Protein AF-A0A3D3EZY1-F1 (afdb_monomer)

Sequence (61 aa):
GCGETPYIKLLTQLHGDRMIVANATGCSSIYGGTFPTIPYCKNKDGHGPAWANSLFEDNAE

pLDDT: mean 97.98, std 0.9, range [94.12, 98.75]

Solvent-accessible surface area (backbone atoms only — not comparable to full-atom values): 3808 Å² total; per-residue (Å²): 133,72,85,62,59,63,56,56,52,51,50,43,73,77,45,16,68,79,33,74,42,70,36,39,58,49,74,66,32,54,70,51,56,40,88,94,52,62,74,75,62,60,53,96,89,68,35,31,56,48,75,48,63,86,43,62,90,60,45,85,121

Secondary structure (DSSP, 8-state):
--SSHHHHHHHHHHHGGG-EEE--SSHHHHHHHBTTB------TTS---EEE---SS-S--

Mean predicted aligned error: 1.89 Å

Nearest PDB structures (foldseek):
  6cin-assembly2_D  TM=1.008E+00  e=8.187E-07  Moorella thermoacetica ATCC 39073
  6cio-assembly3_E  TM=1.008E+00  e=8.187E-07  Moorella thermoacetica ATCC 39073
  6cip-assembly2_C  TM=1.009E+00  e=9.389E-07  Moorella thermoacetica ATCC 39073
  6cin-assembly3_E  TM=1.006E+00  e=9.389E-07  Moorella thermoacetica ATCC 39073
  6ciq-assembly2_C  TM=1.007E+00  e=1.235E-06  Moorella thermoacetica ATCC 39073

Structure (mmCIF, N/CA/C/O backbone):
data_AF-A0A3D3EZY1-F1
#
_entry.id   AF-A0A3D3EZY1-F1
#
loop_
_atom_site.group_PDB
_atom_site.id
_atom_site.type_symbol
_atom_site.label_atom_id
_atom_site.label_alt_id
_atom_site.label_comp_id
_atom_site.label_asym_id
_atom_site.label_entity_id
_atom_site.label_seq_id
_atom_site.pdbx_PDB_ins_code
_atom_site.Cartn_x
_atom_site.Cartn_y
_atom_site.Cartn_z
_atom_site.occupancy
_atom_site.B_iso_or_equiv
_atom_site.auth_seq_id
_atom_site.auth_comp_id
_atom_site.auth_asym_id
_atom_site.auth_atom_id
_atom_site.pdbx_PDB_model_num
ATOM 1 N N . GLY A 1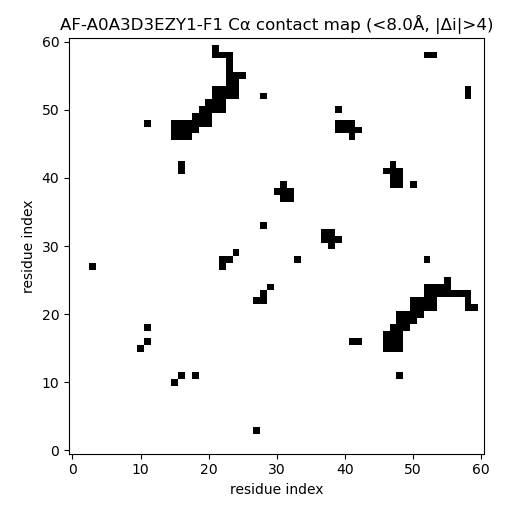 1 ? 7.390 15.012 1.478 1.00 96.38 1 GLY A N 1
ATOM 2 C CA . GLY A 1 1 ? 6.178 14.839 0.660 1.00 96.38 1 GLY A CA 1
ATOM 3 C C . GLY A 1 1 ? 6.438 13.806 -0.407 1.00 96.38 1 GLY A C 1
ATOM 4 O O . GLY A 1 1 ? 6.722 14.184 -1.531 1.00 96.38 1 GLY A O 1
ATOM 5 N N . CYS A 1 2 ? 6.412 12.523 -0.034 1.00 96.75 2 CYS A N 1
ATOM 6 C CA . CYS A 1 2 ? 6.476 11.428 -1.003 1.00 96.75 2 CYS A CA 1
ATOM 7 C C . CYS A 1 2 ? 5.225 11.472 -1.896 1.00 96.75 2 CYS A C 1
ATOM 9 O O . CYS A 1 2 ? 4.136 11.750 -1.393 1.00 96.75 2 CYS A O 1
ATOM 11 N N . GLY A 1 3 ? 5.386 11.215 -3.195 1.00 98.50 3 GLY A N 1
ATOM 12 C CA . GLY A 1 3 ? 4.282 11.221 -4.158 1.00 98.50 3 GLY A CA 1
ATOM 13 C C . GLY A 1 3 ? 3.425 9.952 -4.148 1.00 98.50 3 GLY A C 1
ATOM 14 O O . GLY A 1 3 ? 2.317 9.984 -4.663 1.00 98.50 3 GLY A O 1
ATOM 15 N N . GLU A 1 4 ? 3.903 8.852 -3.560 1.00 98.75 4 GLU A N 1
ATOM 16 C CA . GLU A 1 4 ? 3.218 7.550 -3.597 1.00 98.75 4 GLU A CA 1
ATOM 17 C C . GLU A 1 4 ? 2.166 7.403 -2.485 1.00 98.75 4 GLU A C 1
ATOM 19 O O . GLU A 1 4 ? 1.030 6.989 -2.723 1.00 98.75 4 GLU A O 1
ATOM 24 N N . THR A 1 5 ? 2.518 7.784 -1.253 1.00 98.50 5 THR A N 1
ATOM 25 C CA . THR A 1 5 ? 1.712 7.495 -0.055 1.00 98.50 5 THR A CA 1
ATOM 26 C C . THR A 1 5 ? 0.318 8.137 -0.016 1.00 98.50 5 THR A C 1
ATOM 28 O O . THR A 1 5 ? -0.577 7.508 0.556 1.00 98.50 5 THR A O 1
ATOM 31 N N . PRO A 1 6 ? 0.048 9.320 -0.617 1.00 98.75 6 PRO A N 1
ATOM 32 C CA . PRO A 1 6 ? -1.313 9.853 -0.671 1.00 98.75 6 PRO A CA 1
ATOM 33 C C . PRO A 1 6 ? -2.289 8.945 -1.430 1.00 98.75 6 PRO A C 1
ATOM 35 O O . PRO A 1 6 ? -3.447 8.839 -1.026 1.00 98.75 6 PRO A O 1
ATOM 38 N N . TYR A 1 7 ? -1.826 8.250 -2.476 1.00 98.69 7 TYR A N 1
ATOM 39 C CA . TYR A 1 7 ? -2.659 7.325 -3.249 1.00 98.69 7 TYR A CA 1
ATOM 40 C C . TYR A 1 7 ? -3.006 6.077 -2.439 1.00 98.69 7 TYR A C 1
ATOM 42 O O . TYR A 1 7 ? -4.177 5.716 -2.334 1.00 98.69 7 TYR A O 1
ATOM 50 N N . ILE A 1 8 ? -2.010 5.466 -1.791 1.00 98.50 8 ILE A N 1
ATOM 51 C CA . ILE A 1 8 ? -2.221 4.290 -0.932 1.00 98.50 8 ILE A CA 1
ATOM 52 C C . ILE A 1 8 ? -3.150 4.646 0.234 1.00 98.50 8 ILE A C 1
ATOM 54 O O . ILE A 1 8 ? -4.081 3.902 0.531 1.00 98.50 8 ILE A O 1
ATOM 58 N N . LYS A 1 9 ? -2.971 5.820 0.852 1.00 98.56 9 LYS A N 1
ATOM 59 C CA . LYS A 1 9 ? -3.861 6.305 1.915 1.00 98.56 9 LYS A CA 1
ATOM 60 C C . LYS A 1 9 ? -5.311 6.444 1.442 1.00 98.56 9 LYS A C 1
ATOM 62 O O . LYS A 1 9 ? -6.220 6.059 2.169 1.00 98.56 9 LYS A O 1
ATOM 67 N N . LEU A 1 10 ? -5.547 7.003 0.256 1.00 98.69 10 LEU A N 1
ATOM 68 C CA . LEU A 1 10 ? -6.907 7.145 -0.266 1.00 98.69 10 LEU A CA 1
ATOM 69 C C . LEU A 1 10 ? -7.546 5.773 -0.535 1.00 98.69 10 LEU A C 1
ATOM 71 O O . LEU A 1 10 ? -8.702 5.550 -0.179 1.00 98.69 10 LEU A O 1
ATOM 75 N N . LEU A 1 11 ? -6.782 4.832 -1.096 1.00 98.44 11 LEU A N 1
ATOM 76 C CA . LEU A 1 11 ? -7.241 3.460 -1.327 1.00 98.44 11 LEU A CA 1
ATOM 77 C C . LEU A 1 11 ? -7.647 2.762 -0.019 1.00 98.44 11 LEU A C 1
ATOM 79 O O . LEU A 1 11 ? -8.707 2.134 0.038 1.00 98.44 11 LEU A O 1
ATOM 83 N N . THR A 1 12 ? -6.865 2.913 1.054 1.00 98.50 12 THR A N 1
ATOM 84 C CA . THR A 1 12 ? -7.209 2.324 2.359 1.00 98.50 12 THR A CA 1
ATOM 85 C C . THR A 1 12 ? -8.400 3.014 3.025 1.00 98.50 12 THR A C 1
ATOM 87 O O . THR A 1 12 ? -9.164 2.352 3.721 1.00 98.50 12 THR A O 1
ATOM 90 N N . GLN A 1 13 ? -8.634 4.304 2.773 1.00 98.56 13 GLN A N 1
ATOM 91 C CA . GLN A 1 13 ? -9.832 5.001 3.257 1.00 98.56 13 GLN A CA 1
ATOM 92 C C . GLN A 1 13 ? -11.122 4.515 2.583 1.00 98.56 13 GLN A C 1
ATOM 94 O O . GLN A 1 13 ? -12.166 4.491 3.228 1.00 98.56 13 GLN A O 1
ATOM 99 N N . LEU A 1 14 ? -11.062 4.123 1.307 1.00 98.50 14 LEU A N 1
ATOM 100 C CA . LEU A 1 14 ? -12.228 3.638 0.562 1.00 98.50 14 LEU A CA 1
ATOM 101 C C . LEU A 1 14 ? -12.482 2.139 0.770 1.00 98.5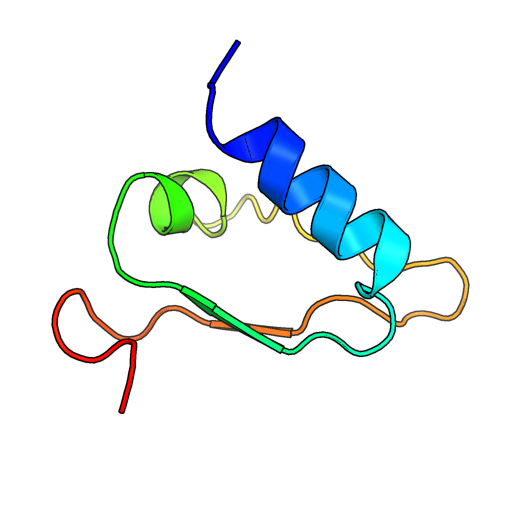0 14 LEU A C 1
ATOM 103 O O . LEU A 1 14 ? -13.636 1.708 0.827 1.00 98.50 14 LEU A O 1
ATOM 107 N N . HIS A 1 15 ? -11.420 1.332 0.851 1.00 98.31 15 HIS A N 1
ATOM 108 C CA . HIS A 1 15 ? -11.524 -0.132 0.782 1.00 98.31 15 HIS A CA 1
ATOM 109 C C . HIS A 1 15 ? -10.673 -0.887 1.813 1.00 98.31 15 HIS A C 1
ATOM 111 O O . HIS A 1 15 ? -10.678 -2.116 1.812 1.00 98.31 15 HIS A O 1
ATOM 117 N N . GLY A 1 16 ? -9.972 -0.192 2.712 1.00 98.31 16 GLY A N 1
ATOM 118 C CA . GLY A 1 16 ? -9.021 -0.803 3.647 1.00 98.31 16 GLY A CA 1
ATOM 119 C C . GLY A 1 16 ? -9.626 -1.803 4.633 1.00 98.31 16 GLY A C 1
ATOM 120 O O . GLY A 1 16 ? -8.905 -2.673 5.101 1.00 98.31 16 GLY A O 1
ATOM 121 N N . ASP A 1 17 ? -10.933 -1.736 4.901 1.00 98.25 17 ASP A N 1
ATOM 122 C CA . ASP A 1 17 ? -11.651 -2.682 5.775 1.00 98.25 17 ASP A CA 1
ATOM 123 C C . ASP A 1 17 ? -11.596 -4.139 5.270 1.00 98.25 17 ASP A C 1
ATOM 125 O O . ASP A 1 17 ? -11.655 -5.074 6.058 1.00 98.25 17 ASP A O 1
ATOM 129 N N . ARG A 1 18 ? -11.432 -4.343 3.957 1.00 98.19 18 ARG A N 1
ATOM 130 C CA . ARG A 1 18 ? -11.459 -5.671 3.313 1.00 98.19 18 ARG A CA 1
ATOM 131 C C . ARG A 1 18 ? -10.385 -5.854 2.237 1.00 98.19 18 ARG A C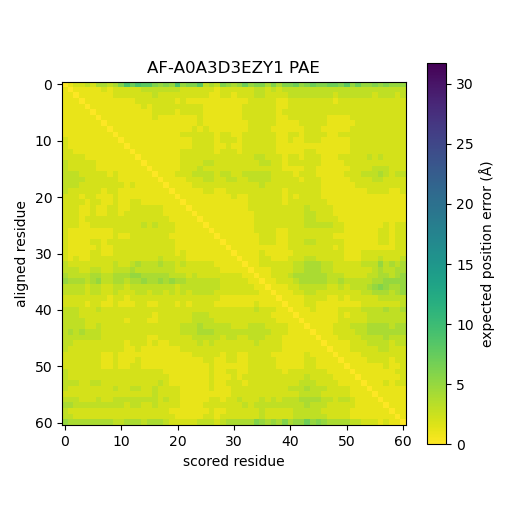 1
ATOM 133 O O . ARG A 1 18 ? -10.560 -6.633 1.304 1.00 98.19 18 ARG A O 1
ATOM 140 N N . MET A 1 19 ? -9.307 -5.082 2.325 1.00 98.19 19 MET A N 1
ATOM 141 C CA . MET A 1 19 ? -8.226 -5.074 1.340 1.00 98.19 19 MET A CA 1
ATOM 142 C C . MET A 1 19 ? -7.159 -6.120 1.674 1.00 98.19 19 MET A C 1
ATOM 144 O O . MET A 1 19 ? -6.763 -6.269 2.828 1.00 98.19 19 MET A O 1
ATOM 148 N N . ILE A 1 20 ? -6.637 -6.779 0.642 1.00 98.56 20 ILE A N 1
ATOM 149 C CA . ILE A 1 20 ? -5.401 -7.561 0.706 1.00 98.56 20 ILE A CA 1
ATOM 150 C C . ILE A 1 20 ? -4.415 -6.917 -0.268 1.00 98.56 20 ILE A C 1
ATOM 152 O O . ILE A 1 20 ? -4.793 -6.570 -1.386 1.00 98.56 20 ILE A O 1
ATOM 156 N N . VAL A 1 21 ? -3.176 -6.718 0.171 1.00 98.50 21 VAL A N 1
ATOM 157 C CA . VAL A 1 21 ? -2.118 -6.052 -0.589 1.00 98.50 21 VAL A CA 1
ATOM 158 C C . VAL A 1 21 ? -0.957 -7.021 -0.790 1.00 98.50 21 VAL A C 1
ATOM 160 O O . VAL A 1 21 ? -0.268 -7.366 0.169 1.00 98.50 21 VAL A O 1
ATOM 163 N N . ALA A 1 22 ? -0.724 -7.402 -2.046 1.00 98.62 22 ALA A N 1
ATOM 164 C CA . ALA A 1 22 ? 0.555 -7.927 -2.508 1.00 98.62 22 ALA A CA 1
ATOM 165 C C . ALA A 1 22 ? 1.405 -6.740 -2.985 1.00 98.62 22 ALA A C 1
ATOM 167 O O . ALA A 1 22 ? 1.026 -6.027 -3.922 1.00 98.62 22 ALA A O 1
ATOM 168 N N . ASN A 1 23 ? 2.503 -6.464 -2.285 1.00 98.50 23 ASN A N 1
ATOM 169 C CA . ASN A 1 23 ? 3.354 -5.311 -2.543 1.00 98.50 23 ASN A CA 1
ATOM 170 C C . ASN A 1 23 ? 4.720 -5.739 -3.081 1.00 98.50 23 ASN A C 1
ATOM 172 O O . ASN A 1 23 ? 5.499 -6.353 -2.356 1.00 98.50 23 ASN A O 1
ATOM 176 N N . ALA A 1 24 ? 5.052 -5.330 -4.306 1.00 98.69 24 ALA A N 1
ATOM 177 C CA . ALA A 1 24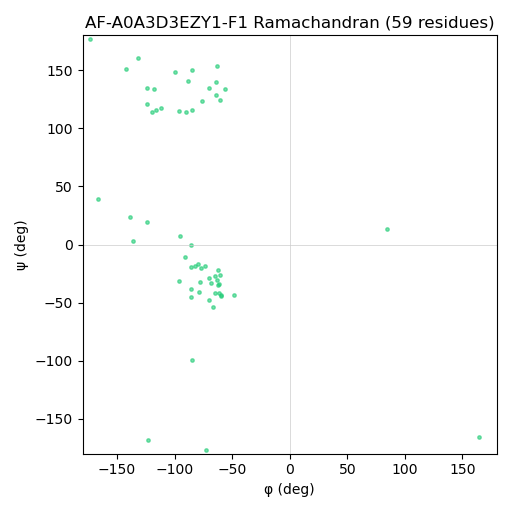 ? 6.350 -5.625 -4.906 1.00 98.69 24 ALA A CA 1
ATOM 178 C C . ALA A 1 24 ? 7.484 -4.973 -4.110 1.00 98.69 24 ALA A C 1
ATOM 180 O O . ALA A 1 24 ? 7.290 -3.938 -3.459 1.00 98.69 24 ALA A O 1
ATOM 181 N N . THR A 1 25 ? 8.681 -5.545 -4.183 1.00 98.62 25 THR A N 1
ATOM 182 C CA . THR A 1 25 ? 9.857 -4.926 -3.567 1.00 98.62 25 THR A CA 1
ATOM 183 C C . THR A 1 25 ? 10.173 -3.581 -4.226 1.00 98.62 25 THR A C 1
ATOM 185 O O . THR A 1 25 ? 10.282 -3.469 -5.442 1.00 98.62 25 THR A O 1
ATOM 188 N N . GLY A 1 26 ? 10.328 -2.533 -3.421 1.00 98.44 26 GLY A N 1
ATOM 189 C CA . GLY A 1 26 ? 10.596 -1.177 -3.896 1.00 98.44 26 GLY A CA 1
ATOM 190 C C . GLY A 1 26 ? 10.342 -0.150 -2.800 1.00 98.44 26 GLY A C 1
ATOM 191 O O . GLY A 1 26 ? 10.184 -0.513 -1.636 1.00 98.44 26 GLY A O 1
ATOM 192 N N . CYS A 1 27 ? 10.256 1.138 -3.152 1.00 98.31 27 CYS A N 1
ATOM 193 C CA . CYS A 1 27 ? 9.928 2.192 -2.183 1.00 98.31 27 CYS A CA 1
ATOM 194 C C . CYS A 1 27 ? 8.699 1.825 -1.339 1.00 98.31 27 CYS A C 1
ATOM 196 O O . CYS A 1 27 ? 8.742 1.953 -0.115 1.00 98.31 27 CYS A O 1
ATOM 198 N N . SER A 1 28 ? 7.658 1.290 -1.984 1.00 98.31 28 SER A N 1
ATOM 199 C CA . SER A 1 28 ? 6.415 0.880 -1.336 1.00 98.31 28 SER A CA 1
ATOM 200 C C . SER A 1 28 ? 6.569 -0.226 -0.302 1.00 98.31 28 SER A C 1
ATOM 202 O O . SER A 1 28 ? 5.900 -0.157 0.728 1.00 98.31 28 SER A O 1
ATOM 204 N N . SER A 1 29 ? 7.474 -1.190 -0.491 1.00 97.94 29 SER A N 1
ATOM 205 C CA . SER A 1 29 ? 7.748 -2.191 0.547 1.00 97.94 29 SER A CA 1
ATOM 206 C C . SER A 1 29 ? 8.643 -1.647 1.659 1.00 97.94 29 SER A C 1
ATOM 208 O O . SER A 1 29 ? 8.435 -1.982 2.823 1.00 97.94 29 SER A O 1
ATOM 210 N N . ILE A 1 30 ? 9.562 -0.726 1.346 1.00 98.25 30 ILE A N 1
ATOM 211 C CA . ILE A 1 30 ? 10.435 -0.099 2.347 1.00 98.25 30 ILE A CA 1
ATOM 212 C C . ILE A 1 30 ? 9.635 0.776 3.311 1.00 98.25 30 ILE A C 1
ATOM 214 O O . ILE A 1 30 ? 9.712 0.575 4.524 1.00 98.25 30 ILE A O 1
ATOM 218 N N . TYR A 1 31 ? 8.831 1.721 2.814 1.00 97.69 31 TYR A N 1
ATOM 219 C CA . TYR A 1 31 ? 7.992 2.516 3.716 1.00 97.69 31 TYR A CA 1
ATOM 220 C C . TYR A 1 31 ? 6.763 1.746 4.209 1.00 97.69 31 TYR A C 1
ATOM 222 O O . TYR A 1 31 ? 6.197 2.140 5.223 1.00 97.69 31 TYR A O 1
ATOM 230 N N . GLY A 1 32 ? 6.341 0.686 3.511 1.00 97.44 32 GLY A N 1
ATOM 231 C CA . GLY A 1 32 ? 5.160 -0.116 3.839 1.00 97.44 32 GLY A CA 1
ATOM 232 C C . GLY A 1 32 ? 5.391 -1.235 4.856 1.00 97.44 32 GLY A C 1
ATOM 233 O O . GLY A 1 32 ? 4.416 -1.684 5.455 1.00 97.44 32 GLY A O 1
ATOM 234 N N . GLY A 1 33 ? 6.636 -1.670 5.082 1.00 96.38 33 GLY A N 1
ATOM 235 C CA . GLY A 1 33 ? 6.904 -2.863 5.890 1.00 96.38 33 GLY A CA 1
ATOM 236 C C . GLY A 1 33 ? 8.353 -3.077 6.347 1.00 96.38 33 GLY A C 1
ATOM 237 O O . GLY A 1 33 ? 8.808 -4.217 6.370 1.00 96.38 33 GLY A O 1
ATOM 238 N N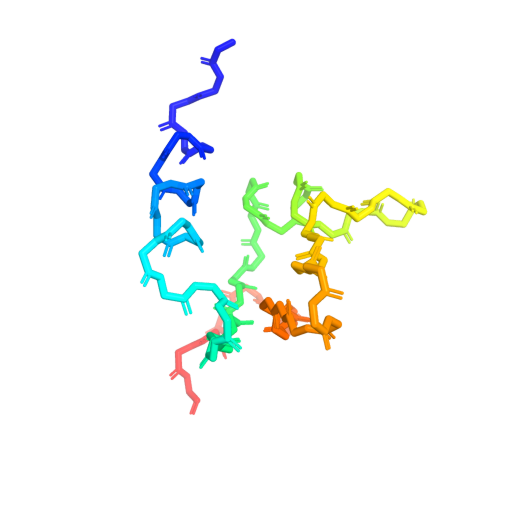 . THR A 1 34 ? 9.089 -2.031 6.743 1.00 97.06 34 THR A N 1
ATOM 239 C CA . THR A 1 34 ? 10.431 -2.196 7.347 1.00 97.06 34 THR A CA 1
ATOM 240 C C . THR A 1 34 ? 10.331 -2.455 8.849 1.00 97.06 34 THR A C 1
ATOM 242 O O . THR A 1 34 ? 9.923 -1.575 9.606 1.00 97.06 34 THR A O 1
ATOM 245 N N . PHE A 1 35 ? 10.757 -3.635 9.315 1.00 95.81 35 PHE A N 1
ATOM 246 C CA . PHE A 1 35 ? 10.762 -3.956 10.747 1.00 95.81 35 PHE A CA 1
ATOM 247 C C . PHE A 1 35 ? 11.570 -2.920 11.558 1.00 95.81 35 PHE A C 1
ATOM 249 O O . PHE A 1 35 ? 12.696 -2.598 11.173 1.00 95.81 35 PHE A O 1
ATOM 256 N N . PRO A 1 36 ? 11.053 -2.416 12.696 1.00 96.38 36 PRO A N 1
ATOM 257 C CA . PRO A 1 36 ? 9.806 -2.796 13.375 1.00 96.38 36 PRO A CA 1
ATOM 258 C C . PRO A 1 36 ? 8.587 -1.917 13.026 1.00 96.38 36 PRO A C 1
ATOM 260 O O . PRO A 1 36 ? 7.552 -2.014 13.684 1.00 96.38 36 PRO A O 1
ATOM 263 N N . THR A 1 37 ? 8.691 -1.011 12.054 1.00 95.88 37 THR A N 1
ATOM 264 C CA . THR A 1 37 ? 7.673 0.007 11.766 1.00 95.88 37 THR A CA 1
ATOM 265 C C . THR A 1 37 ? 6.732 -0.418 10.642 1.00 95.88 37 THR A C 1
ATOM 267 O O . THR A 1 37 ? 7.125 -0.502 9.483 1.00 95.88 37 THR A O 1
ATOM 270 N N . ILE A 1 38 ? 5.454 -0.605 10.984 1.00 95.94 38 ILE A N 1
ATOM 271 C CA . ILE A 1 38 ? 4.388 -0.949 10.036 1.00 95.94 38 ILE A CA 1
ATOM 272 C C . ILE A 1 38 ? 3.360 0.198 10.001 1.00 95.94 38 ILE A C 1
ATOM 274 O O . ILE A 1 38 ? 2.735 0.468 11.029 1.00 95.94 38 ILE A O 1
ATOM 278 N N . PRO A 1 39 ? 3.176 0.904 8.866 1.00 97.62 39 PRO A N 1
ATOM 279 C CA . PRO A 1 39 ? 2.273 2.056 8.772 1.00 97.62 39 PRO A CA 1
ATOM 280 C C . PRO A 1 39 ? 0.801 1.678 8.547 1.00 97.62 39 PRO A C 1
ATOM 282 O O . PRO A 1 39 ? -0.078 2.515 8.753 1.00 97.62 39 PRO A O 1
ATOM 285 N N . TYR A 1 40 ? 0.518 0.451 8.095 1.00 97.81 40 TYR A N 1
ATOM 286 C CA . TYR A 1 40 ? -0.851 -0.035 7.936 1.00 97.81 40 TYR A CA 1
ATOM 287 C C . TYR A 1 40 ? -1.489 -0.249 9.310 1.00 97.81 40 TYR A C 1
ATOM 289 O O . TYR A 1 40 ? -0.878 -0.824 10.210 1.00 97.81 40 TYR A O 1
ATOM 297 N N . CYS A 1 41 ? -2.728 0.210 9.477 1.00 97.19 41 CYS A N 1
ATOM 298 C CA . CYS A 1 41 ? -3.445 0.118 10.741 1.00 97.19 41 CYS A CA 1
ATOM 299 C C . CYS A 1 41 ? -4.856 -0.439 10.556 1.00 97.19 41 CYS A C 1
ATOM 301 O O . CYS A 1 41 ? -5.425 -0.425 9.463 1.00 97.19 41 CYS A O 1
ATOM 303 N N . LYS A 1 42 ? -5.408 -0.935 11.664 1.00 98.38 42 LYS A N 1
ATOM 304 C CA . LYS A 1 42 ? -6.792 -1.392 11.744 1.00 98.38 42 LYS A CA 1
ATOM 305 C C . LYS A 1 42 ? -7.728 -0.217 12.024 1.00 98.38 42 LYS A C 1
ATOM 307 O O . LYS A 1 42 ? -7.352 0.740 12.704 1.00 98.38 42 LYS A O 1
ATOM 312 N N . ASN A 1 43 ? -8.958 -0.313 11.537 1.00 97.94 43 ASN A N 1
ATOM 313 C CA . ASN A 1 43 ? -10.072 0.522 11.954 1.00 97.94 43 ASN A CA 1
ATOM 314 C C . ASN A 1 43 ? -10.547 0.135 13.372 1.00 97.94 43 ASN A C 1
ATOM 316 O O . ASN A 1 43 ? -9.958 -0.715 14.045 1.00 97.94 43 ASN A O 1
ATOM 320 N N . LYS A 1 44 ? -11.616 0.787 13.839 1.00 98.06 44 LYS A N 1
ATOM 321 C CA . LYS A 1 44 ? -12.161 0.594 15.193 1.00 98.06 44 LYS A CA 1
ATOM 322 C C . LYS A 1 44 ? -12.725 -0.810 15.426 1.00 98.06 44 LYS A C 1
ATOM 324 O O . LYS A 1 44 ? -12.692 -1.276 16.559 1.00 98.06 44 LYS A O 1
ATOM 329 N N . ASP A 1 45 ? -13.181 -1.468 14.366 1.00 98.00 45 ASP A N 1
ATOM 330 C CA . ASP A 1 45 ? -13.740 -2.821 14.406 1.00 98.00 45 ASP A CA 1
ATOM 331 C C . ASP A 1 45 ? -12.644 -3.897 14.312 1.00 98.00 45 ASP A C 1
ATOM 333 O O . ASP A 1 45 ? -12.911 -5.092 14.390 1.00 98.00 45 ASP A O 1
ATOM 337 N N . GLY A 1 46 ? -11.377 -3.480 14.198 1.00 98.19 46 GLY A N 1
ATOM 338 C CA . GLY A 1 46 ? -10.233 -4.380 14.145 1.00 98.19 46 GLY A CA 1
ATOM 339 C C . GLY A 1 46 ? -9.929 -4.919 12.747 1.00 98.19 46 GLY A C 1
ATOM 340 O O . GLY A 1 46 ? -9.115 -5.834 12.627 1.00 98.19 46 GLY A O 1
ATOM 341 N N . HIS A 1 47 ? -10.513 -4.350 11.696 1.00 98.44 47 HIS A N 1
ATOM 342 C CA . HIS A 1 47 ? -10.226 -4.721 10.313 1.00 98.44 47 HIS A CA 1
ATOM 343 C C . HIS A 1 47 ? -9.251 -3.741 9.665 1.00 98.44 47 HIS A C 1
ATOM 345 O O . HIS A 1 47 ? -9.236 -2.553 9.979 1.00 98.44 47 HIS A O 1
ATOM 351 N N . GLY A 1 48 ? -8.429 -4.215 8.743 1.00 98.38 48 GLY A N 1
ATOM 352 C CA . GLY A 1 48 ? -7.497 -3.377 8.003 1.00 98.38 48 GLY A CA 1
ATOM 353 C C . GLY A 1 48 ? -6.800 -4.171 6.906 1.00 98.38 48 GLY A C 1
ATOM 354 O O . GLY A 1 48 ? -7.008 -5.383 6.812 1.00 98.38 48 GLY A O 1
ATOM 355 N N . PRO A 1 49 ? -5.957 -3.514 6.096 1.00 98.56 49 PRO A N 1
ATOM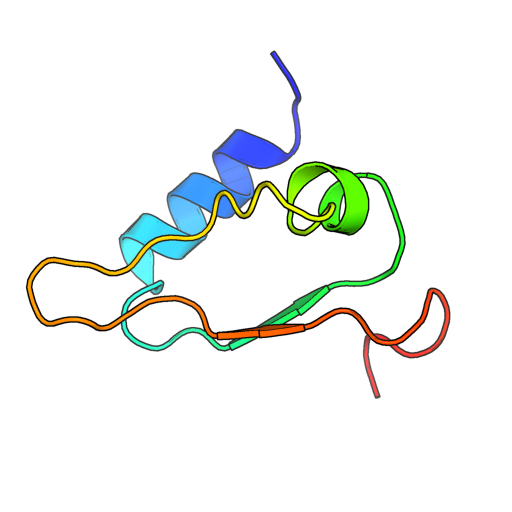 356 C CA . PRO A 1 49 ? -5.273 -4.182 5.003 1.00 98.56 49 PRO A CA 1
ATOM 357 C C . PRO A 1 49 ? -4.379 -5.316 5.514 1.00 98.56 49 PRO A C 1
ATOM 359 O O . PRO A 1 49 ? -3.485 -5.082 6.330 1.00 98.56 49 PRO A O 1
ATOM 362 N N . ALA A 1 50 ? -4.589 -6.530 5.009 1.00 98.44 50 ALA A N 1
ATOM 363 C CA . ALA A 1 50 ? -3.588 -7.585 5.116 1.00 98.44 50 ALA A CA 1
ATOM 364 C C . ALA A 1 50 ? -2.495 -7.296 4.083 1.00 98.44 50 ALA A C 1
ATOM 366 O O . ALA A 1 50 ? -2.798 -7.141 2.902 1.00 98.44 50 ALA A O 1
ATOM 367 N N . TRP A 1 51 ? -1.242 -7.183 4.517 1.00 98.50 51 TRP A N 1
ATOM 368 C CA . TRP A 1 51 ? -0.136 -6.756 3.662 1.00 98.50 51 TRP A CA 1
ATOM 369 C C . TRP A 1 51 ? 0.974 -7.801 3.657 1.00 98.50 51 TRP A C 1
ATOM 371 O O . TRP A 1 51 ? 1.362 -8.294 4.718 1.00 98.50 51 TRP A O 1
ATOM 381 N N . ALA A 1 52 ? 1.494 -8.108 2.472 1.00 98.31 52 ALA A N 1
ATOM 382 C CA . ALA A 1 52 ? 2.663 -8.952 2.294 1.00 98.31 52 ALA A CA 1
ATOM 383 C C . ALA A 1 52 ? 3.534 -8.437 1.143 1.00 98.31 52 ALA A C 1
ATOM 385 O O . ALA A 1 52 ? 3.048 -7.849 0.17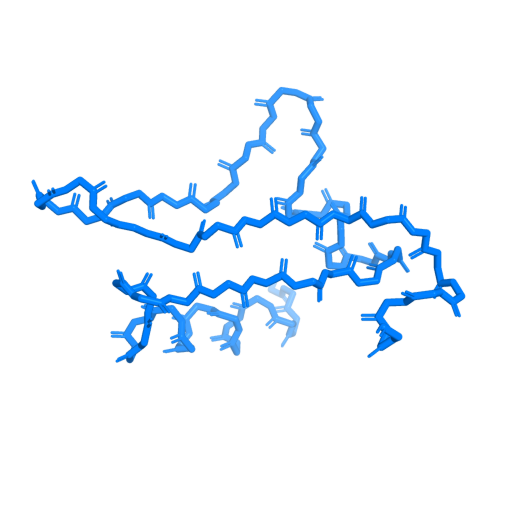7 1.00 98.31 52 ALA A O 1
ATOM 386 N N . ASN A 1 53 ? 4.829 -8.704 1.251 1.00 98.31 53 ASN A N 1
ATOM 387 C CA . ASN A 1 53 ? 5.808 -8.525 0.191 1.00 98.31 53 ASN A CA 1
ATOM 388 C C . ASN A 1 53 ? 6.495 -9.877 -0.003 1.00 98.31 53 ASN A C 1
ATOM 390 O O . ASN A 1 53 ? 7.028 -10.422 0.963 1.00 98.31 53 ASN A O 1
ATOM 394 N N . SER A 1 54 ? 6.404 -10.424 -1.217 1.00 98.12 54 SER A N 1
ATOM 395 C CA . SER A 1 54 ? 7.156 -11.615 -1.610 1.00 98.12 54 SER A CA 1
ATOM 396 C C . SER A 1 54 ? 8.540 -11.170 -2.082 1.00 98.12 54 SER A C 1
ATOM 398 O O . SER A 1 54 ? 9.391 -10.8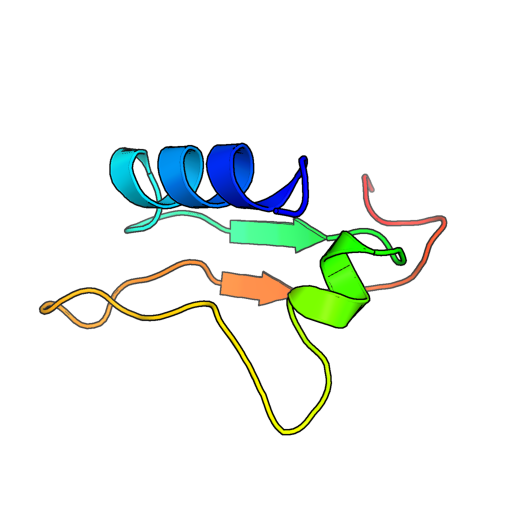35 -1.256 1.00 98.12 54 SER A O 1
ATOM 400 N N . LEU A 1 55 ? 8.750 -11.061 -3.390 1.00 98.38 55 LEU A N 1
ATOM 401 C CA . LEU A 1 55 ? 9.969 -10.570 -4.008 1.00 98.38 55 LEU A CA 1
ATOM 402 C C . LEU A 1 55 ? 9.662 -9.376 -4.921 1.00 98.38 55 LEU A C 1
ATOM 404 O O . LEU A 1 55 ? 8.622 -8.711 -4.838 1.00 98.38 55 LEU A O 1
ATOM 408 N N . PHE A 1 56 ? 10.655 -8.996 -5.717 1.00 98.50 56 PHE A N 1
ATOM 409 C CA . PHE A 1 56 ? 10.513 -7.899 -6.663 1.00 98.50 56 PHE A CA 1
ATOM 410 C C . PHE A 1 56 ? 9.765 -8.348 -7.921 1.00 98.50 56 PHE A C 1
ATOM 412 O O . PHE A 1 56 ? 8.938 -7.615 -8.459 1.00 98.50 56 PHE A O 1
ATOM 419 N N . GLU A 1 57 ? 10.086 -9.550 -8.372 1.00 98.44 57 GLU A N 1
ATOM 420 C CA . GLU A 1 57 ? 9.757 -10.115 -9.669 1.00 98.44 57 GLU A CA 1
ATOM 421 C C . GLU A 1 57 ? 8.445 -10.902 -9.703 1.00 98.44 57 GLU A C 1
ATOM 423 O O . GLU A 1 57 ? 8.004 -11.215 -10.800 1.00 98.44 57 GLU A O 1
ATOM 428 N N . ASP A 1 58 ? 7.839 -11.194 -8.545 1.00 98.00 58 ASP A N 1
ATOM 429 C CA . ASP A 1 58 ? 6.744 -12.168 -8.394 1.00 98.00 58 ASP A CA 1
ATOM 430 C C . ASP A 1 58 ? 5.466 -11.592 -7.750 1.00 98.00 58 ASP A C 1
ATOM 432 O O . ASP A 1 58 ? 4.654 -12.311 -7.171 1.00 98.00 58 ASP A O 1
ATOM 436 N N . ASN A 1 59 ? 5.301 -10.268 -7.759 1.00 98.50 59 ASN A N 1
ATOM 437 C CA . ASN A 1 59 ? 4.209 -9.639 -7.014 1.00 98.50 59 ASN A CA 1
ATOM 438 C C . ASN A 1 59 ? 2.819 -9.832 -7.645 1.00 98.50 59 ASN A C 1
ATOM 440 O O . ASN A 1 59 ? 1.813 -9.525 -7.001 1.00 98.50 59 ASN A O 1
ATOM 444 N N . ALA A 1 60 ? 2.757 -10.184 -8.928 1.00 97.94 60 ALA A N 1
ATOM 445 C CA . ALA A 1 60 ? 1.505 -10.214 -9.677 1.00 97.94 60 ALA A CA 1
ATOM 446 C C . ALA A 1 60 ? 0.879 -11.614 -9.736 1.00 97.94 60 ALA A C 1
ATOM 448 O O . ALA A 1 60 ? -0.344 -11.714 -9.840 1.00 97.94 60 ALA A O 1
ATOM 449 N N . GLU A 1 61 ? 1.718 -12.645 -9.727 1.00 94.12 61 GLU A N 1
ATOM 450 C CA . GLU A 1 61 ? 1.396 -14.072 -9.790 1.00 94.12 61 GLU A CA 1
ATOM 451 C C . GLU A 1 61 ? 0.545 -14.559 -8.609 1.00 94.12 61 GLU A C 1
ATOM 453 O O . GLU A 1 61 ? -0.363 -15.383 -8.875 1.00 94.12 61 GLU A O 1
#

Foldseek 3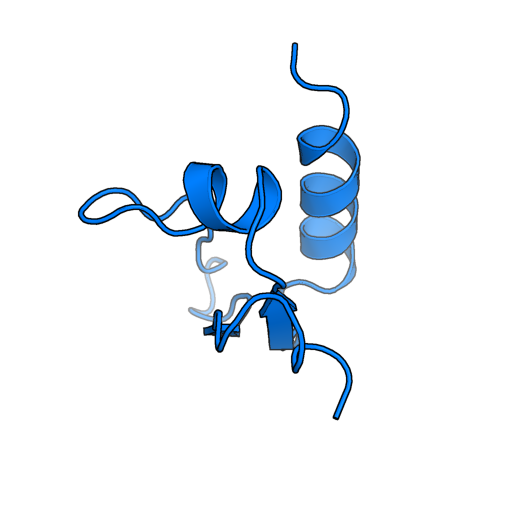Di:
DDPPVVVVVVCFVVCFQPAEDQDAPDPCCCQCPDPPDHPWDADPVRGGYHYDYDYNPPSPD

Radius of gyration: 11.71 Å; Cα contacts (8 Å, |Δi|>4): 72; chains: 1; bounding box: 24×29×25 Å